Protein AF-A0A962WDD2-F1 (afdb_monomer_lite)

Radius of gyration: 18.86 Å; chains: 1; bounding box: 48×24×39 Å

Sequence (46 aa):
MKPIVTALFLLLASSTVLAHGGGCLKSSPAGECCHTDHSTGIVHCH

Foldseek 3Di:
DVVVVVVVVVVVVVPPPPPPVVAFDPPADVPKGWGQDPVPRDIDID

Structure (mmCIF, N/CA/C/O backbone):
data_AF-A0A962WDD2-F1
#
_entry.id   AF-A0A962WDD2-F1
#
loop_
_atom_site.group_PDB
_atom_site.id
_atom_site.type_symbol
_atom_site.label_atom_id
_atom_site.label_alt_id
_atom_site.label_comp_id
_atom_site.label_asym_id
_atom_site.label_entity_id
_atom_site.label_seq_id
_atom_site.pdbx_PDB_ins_code
_atom_site.Cartn_x
_atom_site.Cartn_y
_atom_site.Cartn_z
_atom_site.occupancy
_atom_site.B_iso_or_equiv
_atom_site.auth_seq_id
_atom_site.auth_comp_id
_atom_site.auth_asym_id
_atom_site.auth_atom_id
_atom_site.pdbx_PDB_model_num
ATOM 1 N N . MET A 1 1 ? 31.129 19.320 25.687 1.00 56.62 1 MET A N 1
ATOM 2 C CA . MET A 1 1 ? 31.374 18.468 24.495 1.00 56.62 1 MET A CA 1
ATOM 3 C C . MET A 1 1 ? 30.501 17.212 24.425 1.00 56.62 1 MET A C 1
ATOM 5 O O . MET A 1 1 ? 29.970 16.952 23.359 1.00 56.62 1 MET A O 1
ATOM 9 N N . LYS A 1 2 ? 30.264 16.479 25.525 1.00 60.56 2 LYS A N 1
ATOM 10 C CA . LYS A 1 2 ? 29.361 15.306 25.551 1.00 60.56 2 LYS A CA 1
ATOM 11 C C . LYS A 1 2 ? 27.918 15.522 25.037 1.00 60.56 2 LYS A C 1
ATOM 13 O O . LYS A 1 2 ? 27.483 14.691 24.253 1.00 60.56 2 LYS A O 1
ATOM 18 N N . PRO A 1 3 ? 27.190 16.606 25.379 1.00 69.31 3 PRO A N 1
ATOM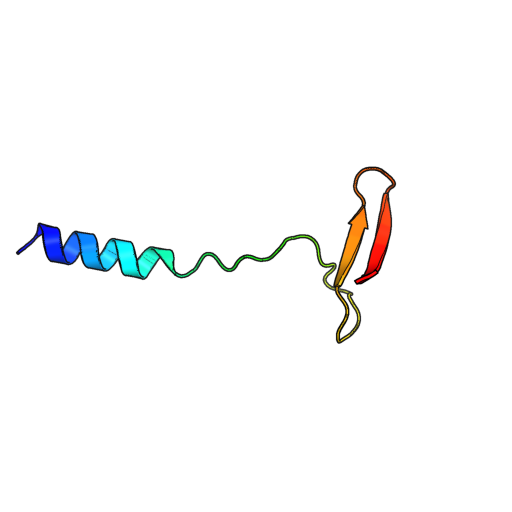 19 C CA . PRO A 1 3 ? 25.776 16.709 24.993 1.00 69.31 3 PRO A CA 1
ATOM 20 C C . PRO A 1 3 ? 25.573 17.020 23.503 1.00 69.31 3 PRO A C 1
ATOM 22 O O . PRO A 1 3 ? 24.558 16.641 22.930 1.00 69.31 3 PRO A O 1
ATOM 25 N N . ILE A 1 4 ? 26.553 17.668 22.862 1.00 75.19 4 ILE A N 1
ATOM 26 C CA . ILE A 1 4 ? 26.486 18.046 21.441 1.00 75.19 4 ILE A CA 1
ATOM 27 C C . ILE A 1 4 ? 26.624 16.806 20.553 1.00 75.19 4 ILE A C 1
ATOM 29 O O . ILE A 1 4 ? 25.893 16.657 19.580 1.00 75.19 4 ILE A O 1
ATOM 33 N N . VAL A 1 5 ? 27.519 15.886 20.925 1.00 77.44 5 VAL A N 1
ATOM 34 C CA . VAL A 1 5 ? 27.709 14.617 20.206 1.00 77.44 5 VAL A CA 1
ATOM 35 C C . VAL A 1 5 ? 26.451 13.751 20.305 1.00 77.44 5 VAL A C 1
ATOM 37 O O . VAL A 1 5 ? 26.015 13.187 19.304 1.00 77.44 5 VAL A O 1
ATOM 40 N N . THR A 1 6 ? 25.818 13.704 21.481 1.00 78.31 6 THR A N 1
ATOM 41 C CA . THR A 1 6 ? 24.562 12.967 21.679 1.00 78.31 6 THR A CA 1
ATOM 42 C C . 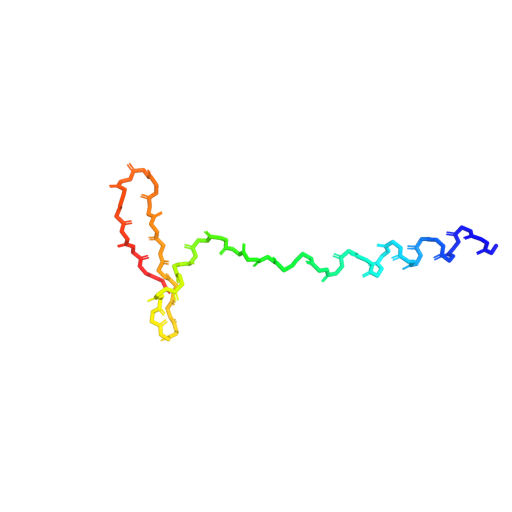THR A 1 6 ? 23.413 13.559 20.860 1.00 78.31 6 THR A C 1
ATOM 44 O O . THR A 1 6 ? 22.682 12.814 20.213 1.00 78.31 6 THR A O 1
ATOM 47 N N . ALA A 1 7 ? 23.273 14.888 20.833 1.00 79.75 7 ALA A N 1
ATOM 48 C CA . ALA A 1 7 ? 22.238 15.558 20.045 1.00 79.75 7 ALA A CA 1
ATOM 49 C C . ALA A 1 7 ? 22.419 15.334 18.533 1.00 79.75 7 ALA A C 1
ATOM 51 O O . ALA A 1 7 ? 21.452 15.053 17.829 1.00 79.75 7 ALA A O 1
ATOM 52 N N . LEU A 1 8 ? 23.661 15.391 18.041 1.00 78.25 8 LEU A N 1
ATOM 53 C CA . LEU A 1 8 ? 23.968 15.165 16.629 1.00 78.25 8 LEU A CA 1
ATOM 54 C C . LEU A 1 8 ? 23.662 13.723 16.188 1.00 78.25 8 LEU A C 1
ATOM 56 O O . LEU A 1 8 ? 23.159 13.507 15.087 1.00 78.25 8 LEU A O 1
ATOM 60 N N . PHE A 1 9 ? 23.908 12.743 17.059 1.00 76.00 9 PHE A N 1
ATOM 61 C CA . PHE A 1 9 ? 23.580 11.340 16.796 1.00 76.00 9 PHE A CA 1
ATOM 62 C C . PHE A 1 9 ? 22.062 11.096 16.708 1.00 76.00 9 PHE A C 1
ATOM 64 O O . PHE A 1 9 ? 21.598 10.398 15.808 1.00 76.00 9 PHE A O 1
ATOM 71 N N . LEU A 1 10 ? 21.276 11.721 17.592 1.00 73.81 10 LEU A N 1
ATOM 72 C CA . LEU A 1 10 ? 19.808 11.654 17.572 1.00 73.81 10 LEU A CA 1
ATOM 73 C C . LEU A 1 10 ? 19.198 12.268 16.299 1.00 73.81 10 LEU A C 1
ATOM 75 O O . LEU A 1 10 ? 18.240 11.715 15.754 1.00 73.81 10 LEU A O 1
ATOM 79 N N . LEU A 1 11 ? 19.768 13.366 15.789 1.00 70.38 11 LEU A N 1
ATOM 80 C CA . LEU A 1 11 ? 19.333 13.950 14.515 1.00 70.38 11 LEU A CA 1
ATOM 81 C C . LEU A 1 11 ? 19.589 13.012 13.326 1.00 70.38 11 LEU A C 1
ATOM 83 O O . LEU A 1 11 ? 18.709 12.852 12.483 1.00 70.38 11 LEU A O 1
ATOM 87 N N . LEU A 1 12 ? 20.757 12.365 13.261 1.00 70.81 12 LEU A N 1
ATOM 88 C CA . LEU A 1 12 ? 21.075 11.431 12.172 1.00 70.81 12 LEU A CA 1
ATOM 89 C C . LEU A 1 12 ? 20.164 10.193 12.177 1.00 70.81 12 LEU A C 1
ATOM 91 O O . LEU A 1 12 ? 19.758 9.726 11.113 1.00 70.81 12 LEU A O 1
ATOM 95 N N . ALA A 1 13 ? 19.799 9.690 13.359 1.00 67.94 13 ALA A N 1
ATOM 96 C CA . ALA A 1 13 ? 18.962 8.500 13.508 1.00 67.94 13 ALA A CA 1
ATOM 97 C C . ALA A 1 13 ? 17.494 8.690 13.068 1.00 67.94 13 ALA A C 1
ATOM 99 O O . ALA A 1 13 ? 16.798 7.706 12.840 1.00 67.94 13 ALA A O 1
ATOM 100 N N . SER A 1 14 ? 17.012 9.929 12.920 1.00 62.06 14 SER A N 1
ATOM 101 C CA . SER A 1 14 ? 15.604 10.211 12.580 1.00 62.06 14 SER A CA 1
ATOM 102 C C . SER A 1 14 ? 15.289 10.112 11.077 1.00 62.06 14 SER A C 1
ATOM 104 O O . SER A 1 14 ? 14.145 10.291 10.667 1.00 62.06 14 SER A O 1
ATOM 106 N N . SER A 1 15 ? 16.291 9.835 10.237 1.00 60.84 15 SER A N 1
ATOM 107 C CA . SER A 1 15 ? 16.196 9.922 8.772 1.00 60.84 15 SER A CA 1
ATOM 108 C C . SER A 1 15 ? 15.641 8.673 8.067 1.00 60.84 15 SER A C 1
ATOM 110 O O . SER A 1 15 ? 15.547 8.658 6.843 1.00 60.84 15 SER A O 1
ATOM 112 N N . THR A 1 16 ? 15.229 7.637 8.803 1.00 59.25 16 THR A N 1
ATOM 113 C CA . THR A 1 16 ? 14.737 6.374 8.215 1.00 59.25 16 THR A CA 1
ATOM 114 C C . THR A 1 16 ? 13.249 6.128 8.424 1.00 59.25 16 THR A C 1
ATOM 116 O O . THR A 1 16 ? 12.790 4.991 8.289 1.00 59.25 16 THR A O 1
ATOM 119 N N . VAL A 1 17 ? 12.457 7.178 8.668 1.00 58.12 17 VAL A N 1
ATOM 120 C CA . VAL A 1 17 ? 11.008 7.092 8.444 1.00 58.12 17 VAL A CA 1
ATOM 121 C C . VAL A 1 17 ? 10.790 7.052 6.933 1.00 58.12 17 VAL A C 1
ATOM 123 O O . VAL A 1 17 ? 10.415 8.033 6.297 1.00 58.12 17 VAL A O 1
ATOM 126 N N . LEU A 1 18 ? 11.087 5.895 6.340 1.00 56.06 18 LEU A N 1
ATOM 127 C CA . LEU A 1 18 ? 10.594 5.511 5.037 1.00 56.06 18 LEU A CA 1
ATOM 128 C C . LEU A 1 18 ? 9.083 5.481 5.210 1.00 56.06 18 LEU A C 1
ATOM 130 O O . LEU A 1 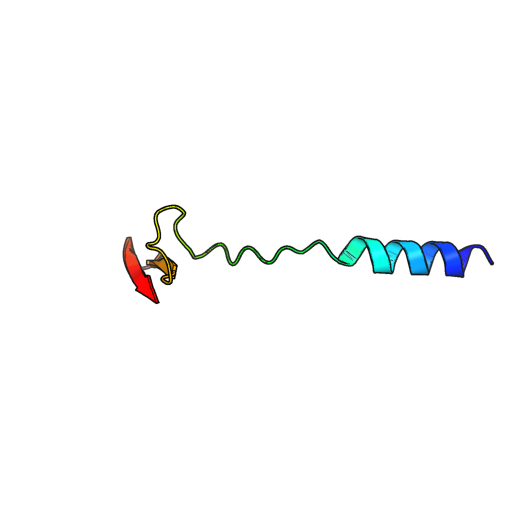18 ? 8.522 4.519 5.742 1.00 56.06 18 LEU A O 1
ATOM 134 N N . ALA A 1 19 ? 8.456 6.602 4.861 1.00 57.00 19 ALA A N 1
ATOM 135 C CA . ALA A 1 19 ? 7.024 6.744 4.744 1.00 57.00 19 ALA A CA 1
ATOM 136 C C . ALA A 1 19 ? 6.588 5.818 3.610 1.00 57.00 19 ALA A C 1
ATOM 138 O O . ALA A 1 19 ? 6.316 6.237 2.490 1.00 57.00 19 ALA A O 1
ATOM 139 N N . HIS A 1 20 ? 6.564 4.520 3.896 1.00 55.47 20 HIS A N 1
ATOM 140 C CA . HIS A 1 20 ? 5.700 3.605 3.199 1.00 55.47 20 HIS A CA 1
ATOM 141 C C . HIS A 1 20 ? 4.308 4.118 3.530 1.00 55.47 20 HIS A C 1
ATOM 143 O O . HIS A 1 20 ? 3.755 3.801 4.584 1.00 55.47 20 HIS A O 1
ATOM 149 N N . GLY A 1 21 ? 3.775 4.989 2.674 1.00 53.00 21 GLY A N 1
ATOM 150 C CA . GLY A 1 21 ? 2.343 5.170 2.588 1.00 53.00 21 GLY A CA 1
ATOM 151 C C . GLY A 1 21 ? 1.787 3.771 2.390 1.00 53.00 21 GLY A C 1
ATOM 152 O O . GLY A 1 21 ? 1.861 3.228 1.293 1.00 53.00 21 GLY A O 1
ATOM 153 N N . GLY A 1 22 ? 1.329 3.147 3.474 1.00 59.53 22 GLY A N 1
ATOM 154 C CA . GLY A 1 22 ? 0.847 1.769 3.502 1.00 59.53 22 GLY A CA 1
ATOM 155 C C . GLY A 1 22 ? -0.455 1.576 2.724 1.00 59.53 22 GLY A C 1
ATOM 156 O O . GLY A 1 22 ? -1.211 0.672 3.047 1.00 59.53 22 GLY A O 1
ATOM 157 N N . GLY A 1 23 ? -0.742 2.447 1.755 1.00 68.56 23 GLY A N 1
ATOM 158 C CA . GLY A 1 23 ? -1.913 2.390 0.898 1.00 68.56 23 GLY A CA 1
ATOM 159 C C . GLY A 1 23 ? -1.679 1.512 -0.324 1.00 68.56 23 GLY A C 1
ATOM 160 O O . GLY A 1 23 ? -2.523 0.681 -0.629 1.00 68.56 23 GLY A O 1
ATOM 161 N N . CYS A 1 24 ? -0.539 1.639 -1.013 1.00 82.31 24 CYS A N 1
ATOM 162 C CA . CYS A 1 24 ? -0.399 0.972 -2.305 1.00 82.31 24 CYS A CA 1
ATOM 163 C C . CYS A 1 24 ? -0.246 -0.552 -2.159 1.00 82.31 24 CYS A C 1
ATOM 165 O O . CYS A 1 24 ? 0.606 -1.063 -1.427 1.00 82.31 24 CYS A O 1
ATOM 167 N N . LEU A 1 25 ? -1.031 -1.289 -2.934 1.00 85.12 25 LEU A N 1
ATOM 168 C CA . LEU A 1 25 ? -0.930 -2.720 -3.118 1.00 85.12 25 LEU A CA 1
ATOM 169 C C . LEU A 1 25 ? 0.405 -3.039 -3.778 1.00 85.12 25 LEU A C 1
ATOM 171 O O . LEU A 1 25 ? 0.826 -2.392 -4.739 1.00 85.12 25 LEU A O 1
ATOM 175 N N . LYS A 1 26 ? 1.038 -4.112 -3.309 1.00 82.06 26 LYS A N 1
ATOM 176 C CA . LYS A 1 26 ? 2.293 -4.606 -3.886 1.00 82.06 26 LYS A CA 1
ATOM 177 C C . LYS A 1 26 ? 2.156 -5.001 -5.362 1.00 82.06 26 LYS A C 1
ATOM 179 O O . LYS A 1 26 ? 3.139 -4.986 -6.090 1.00 82.06 26 LYS A O 1
ATOM 184 N N . SER A 1 27 ? 0.947 -5.354 -5.788 1.00 86.62 27 SER A N 1
ATOM 185 C CA . SER A 1 27 ? 0.604 -5.717 -7.163 1.00 86.62 27 SER A CA 1
ATOM 186 C C . SER A 1 27 ? 0.202 -4.524 -8.037 1.00 86.62 27 SER A C 1
ATOM 188 O O . SER A 1 27 ? -0.374 -4.742 -9.101 1.00 86.62 27 SER A O 1
ATOM 190 N N . SER A 1 28 ? 0.426 -3.281 -7.593 1.00 88.31 28 SER A N 1
ATOM 191 C CA . SER A 1 28 ? 0.067 -2.106 -8.394 1.00 88.31 28 SER A CA 1
ATOM 192 C C . SER A 1 28 ? 0.842 -2.093 -9.726 1.00 88.31 28 SER A C 1
ATOM 194 O O . SER A 1 28 ? 2.027 -2.444 -9.738 1.00 88.31 28 SER A O 1
ATOM 196 N N . PRO A 1 29 ? 0.201 -1.717 -10.848 1.00 89.75 29 PRO A N 1
ATOM 197 C CA . PRO A 1 29 ? 0.869 -1.556 -12.137 1.00 89.75 29 PRO A CA 1
ATOM 198 C C . PRO A 1 29 ? 2.000 -0.523 -12.087 1.00 89.75 29 PRO A C 1
ATOM 200 O O . PRO A 1 29 ? 2.044 0.346 -11.220 1.00 89.75 29 PRO A O 1
ATOM 203 N N . ALA A 1 30 ? 2.919 -0.590 -13.051 1.00 90.19 30 ALA A N 1
ATOM 204 C CA . ALA A 1 30 ? 3.986 0.399 -13.153 1.00 90.19 30 ALA A CA 1
ATOM 205 C C . ALA A 1 30 ? 3.407 1.798 -13.425 1.00 90.19 30 ALA A C 1
ATOM 207 O O . ALA A 1 30 ? 2.734 1.996 -14.432 1.00 90.19 30 ALA A O 1
ATOM 208 N N . GLY A 1 31 ? 3.714 2.754 -12.546 1.00 88.44 31 GLY A N 1
ATOM 209 C CA . GLY A 1 31 ? 3.252 4.142 -12.657 1.00 88.44 31 GLY A CA 1
ATOM 210 C C . GLY A 1 31 ? 1.949 4.451 -11.920 1.00 88.44 31 GLY A C 1
ATOM 211 O O . GLY A 1 31 ? 1.590 5.617 -11.853 1.00 88.44 31 GLY A O 1
ATOM 212 N N . GLU A 1 32 ? 1.304 3.448 -11.324 1.00 87.75 32 GLU A N 1
ATOM 213 C CA . GLU A 1 32 ? 0.021 3.586 -10.631 1.00 87.75 32 GLU A CA 1
ATOM 214 C C . GLU A 1 32 ? 0.151 3.118 -9.172 1.00 87.75 32 GLU A C 1
ATOM 216 O O . GLU A 1 32 ? 0.903 2.186 -8.863 1.00 87.75 32 GLU A O 1
ATOM 221 N N . CYS A 1 33 ? -0.616 3.717 -8.264 1.00 88.56 33 CYS A N 1
ATOM 222 C CA . CYS A 1 33 ? -0.793 3.249 -6.891 1.00 88.56 33 CYS A CA 1
ATOM 223 C C . CYS A 1 33 ? -2.238 2.792 -6.675 1.00 88.56 33 CYS A C 1
ATOM 225 O O . CYS A 1 33 ? -3.156 3.604 -6.584 1.00 88.56 33 CYS A O 1
ATOM 227 N N . CYS A 1 34 ? -2.445 1.484 -6.532 1.00 91.19 34 CYS A 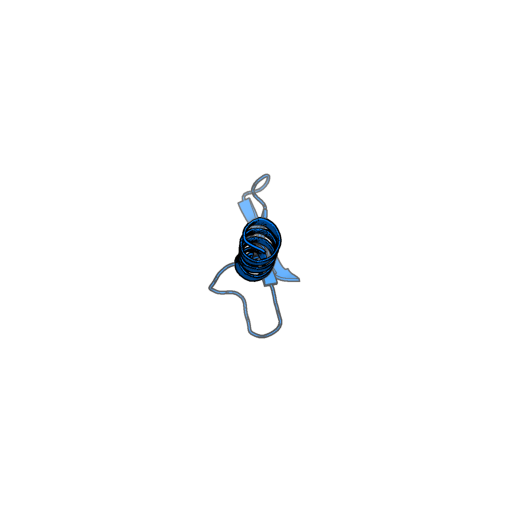N 1
ATOM 228 C CA . CYS A 1 34 ? -3.754 0.911 -6.224 1.00 91.19 34 CYS A CA 1
ATOM 229 C C . CYS A 1 34 ? -3.895 0.646 -4.730 1.00 91.19 34 CYS A C 1
ATOM 231 O O . CYS A 1 34 ? -2.957 0.136 -4.139 1.00 91.19 34 CYS A O 1
ATOM 233 N N . HIS A 1 35 ? -5.046 0.898 -4.111 1.00 91.56 35 HIS A N 1
ATOM 234 C CA . HIS A 1 35 ? -5.286 0.567 -2.698 1.00 91.56 35 HIS A CA 1
ATOM 235 C C . HIS A 1 35 ? -6.706 0.064 -2.451 1.00 91.56 35 HIS A C 1
ATOM 237 O O . HIS A 1 35 ? -7.618 0.362 -3.222 1.00 91.56 35 HIS A O 1
ATOM 243 N N . THR A 1 36 ? -6.881 -0.727 -1.390 1.00 90.25 36 THR A N 1
ATOM 244 C CA . THR A 1 36 ? -8.195 -1.219 -0.958 1.00 90.25 36 THR A CA 1
ATOM 245 C C . THR A 1 36 ? -8.854 -0.186 -0.054 1.00 90.25 36 THR A C 1
ATOM 247 O O . THR A 1 36 ? -8.364 0.092 1.040 1.00 90.25 36 THR A O 1
ATOM 250 N N . ASP A 1 37 ? -10.002 0.337 -0.470 1.00 88.38 37 ASP A N 1
ATOM 251 C CA . ASP A 1 37 ? -10.842 1.157 0.390 1.00 88.38 37 ASP A CA 1
ATOM 252 C C . ASP A 1 37 ? -11.414 0.291 1.522 1.00 88.38 37 ASP A C 1
ATOM 254 O O . ASP A 1 37 ? -12.216 -0.609 1.289 1.00 88.38 37 ASP A O 1
ATOM 258 N N . HIS A 1 38 ? -10.997 0.532 2.765 1.00 85.06 38 HIS A N 1
ATOM 259 C CA . HIS A 1 38 ? -11.393 -0.304 3.906 1.00 85.06 38 HIS A CA 1
ATOM 260 C C . HIS A 1 38 ? -12.880 -0.189 4.279 1.00 85.06 38 HIS A C 1
ATOM 262 O O . HIS A 1 38 ? -13.394 -1.053 4.986 1.00 85.06 38 HIS A O 1
ATOM 268 N N . SER A 1 39 ? -13.567 0.862 3.824 1.00 89.81 39 SER A N 1
ATOM 269 C CA . SER A 1 39 ? -14.993 1.078 4.089 1.00 89.81 39 SER A CA 1
ATOM 270 C C . SER A 1 39 ? -15.875 0.217 3.178 1.00 89.81 39 SER A C 1
ATOM 272 O O . SER A 1 39 ? -16.890 -0.326 3.610 1.00 89.81 39 SER A O 1
ATOM 274 N N . THR A 1 40 ? -15.467 0.059 1.918 1.00 93.38 40 THR A N 1
ATOM 275 C CA . THR A 1 40 ? -16.237 -0.626 0.868 1.00 93.38 40 THR A CA 1
ATOM 276 C C . THR A 1 40 ? -15.633 -1.962 0.437 1.00 93.38 40 THR A C 1
ATOM 278 O O . THR A 1 40 ? -16.318 -2.781 -0.171 1.00 93.38 40 THR A O 1
ATOM 281 N N . GLY A 1 41 ? -14.354 -2.193 0.730 1.00 91.25 41 GLY A N 1
ATOM 282 C CA . GLY A 1 41 ? -13.566 -3.322 0.237 1.00 91.25 41 GLY A CA 1
ATOM 283 C C . GLY A 1 41 ? -13.142 -3.201 -1.232 1.00 91.25 41 GLY A C 1
ATOM 284 O O . GLY A 1 41 ? -12.606 -4.162 -1.782 1.00 91.25 41 GLY A O 1
ATOM 285 N N . ILE A 1 42 ? -13.385 -2.061 -1.887 1.00 92.94 42 ILE A N 1
ATOM 286 C CA . ILE A 1 42 ? -13.128 -1.877 -3.321 1.00 92.94 42 ILE A CA 1
ATOM 287 C C . ILE A 1 42 ? -11.695 -1.396 -3.552 1.00 92.94 42 ILE A C 1
ATOM 289 O O . ILE A 1 42 ? -11.222 -0.464 -2.906 1.00 92.94 42 ILE A O 1
ATOM 293 N N . VAL A 1 43 ? -11.014 -2.003 -4.525 1.00 92.69 43 VAL A N 1
ATOM 294 C CA . VAL A 1 43 ? -9.693 -1.549 -4.976 1.00 92.69 43 VAL A CA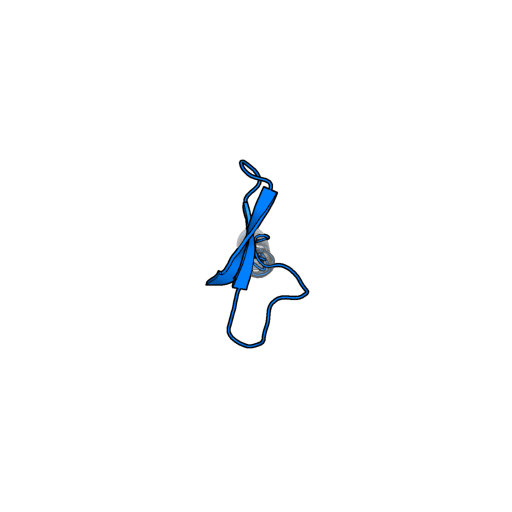 1
ATOM 295 C C . VAL A 1 43 ? -9.845 -0.461 -6.032 1.00 92.69 43 VAL A C 1
ATOM 297 O O . VAL A 1 43 ? -10.587 -0.637 -6.998 1.00 92.69 43 VAL A O 1
ATOM 300 N N . HIS A 1 44 ? -9.108 0.636 -5.880 1.00 91.00 44 HIS A N 1
ATOM 301 C CA . HIS A 1 44 ? -8.997 1.676 -6.904 1.00 91.00 44 HIS A CA 1
ATOM 302 C C . HIS A 1 44 ? -7.562 2.211 -7.008 1.00 91.00 44 HIS A C 1
ATOM 304 O O . HIS A 1 44 ? -6.799 2.106 -6.046 1.00 91.00 44 HIS A O 1
ATOM 310 N N . CYS A 1 45 ? -7.197 2.746 -8.179 1.00 91.75 45 CYS A N 1
ATOM 311 C CA . CYS A 1 45 ? -5.837 3.182 -8.525 1.00 91.75 45 CYS A CA 1
ATOM 312 C C . CYS A 1 45 ? -5.757 4.692 -8.794 1.00 91.75 45 CYS A C 1
ATOM 314 O O . CYS A 1 45 ? -6.770 5.296 -9.157 1.00 91.75 45 CYS A O 1
ATOM 316 N N . HIS A 1 46 ? -4.568 5.263 -8.574 1.00 85.69 46 HIS A N 1
ATOM 317 C CA . HIS A 1 46 ? -4.203 6.677 -8.737 1.00 85.69 46 HIS A CA 1
ATOM 318 C C . HIS A 1 46 ? -2.857 6.829 -9.435 1.00 85.69 46 HIS A C 1
ATOM 320 O O . HIS A 1 46 ? -1.995 5.944 -9.202 1.00 85.69 46 HIS A O 1
#

Secondary structure (DSSP, 8-state):
-HHHHHHHHHHHHGGG-----TTS-TTPP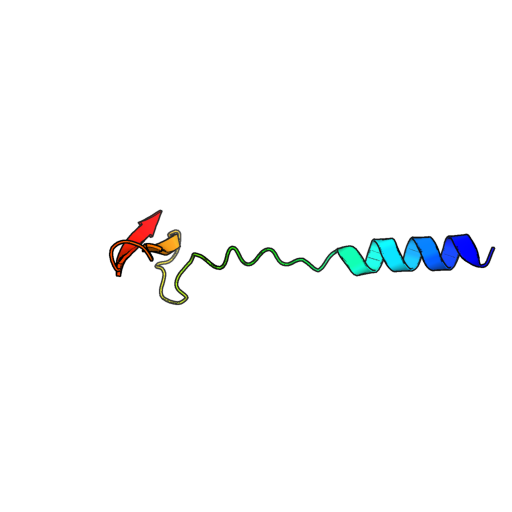TT--EEE-TTT--EEE-

pLDDT: mean 77.57, std 13.02, range [53.0, 93.38]